Protein AF-A0A1I9GC85-F1 (afdb_monomer)

pLDDT: mean 81.44, std 15.85, range [37.56, 97.0]

InterPro domains:
  IPR000330 SNF2, N-terminal domain [PF00176] (2-99)
  IPR027417 P-loop containing nucleoside triphosphate hydrolase [G3DSA:3.40.50.300] (43-107)
  IPR027417 P-loop containing nucleoside triphosphate hydrolase [SSF52540] (35-101)
  IPR038718 SNF2-like, N-terminal domain superfamily [G3DSA:3.40.50.10810] (11-42)

Organism: Brugia malayi (NCBI:txid6279)

Radius of gyration: 25.44 Å; Cα contacts (8 Å, |Δi|>4): 54; chains: 1; bounding box: 64×33×56 Å

Solvent-accessible surface area (backbone atoms only — not comparable to full-atom values): 7729 Å² total; per-residue (Å²): 130,94,46,70,68,60,47,45,73,71,52,70,59,90,44,70,68,46,52,51,53,51,50,60,74,41,52,90,80,51,93,83,85,55,65,76,82,75,46,79,86,60,78,82,89,80,86,82,90,82,87,78,83,77,51,76,68,29,50,52,53,47,49,36,59,76,69,62,40,56,74,73,68,43,64,83,51,96,69,75,74,69,73,66,73,48,53,70,59,46,51,51,29,27,73,74,37,55,68,67,62,45,76,86,66,74,81,75,82,51,90,70,74,81,77,118

Nearest PDB structures (foldseek):
  9gd3-assembly1_W  TM=7.789E-01  e=2.870E-04  Saccharomyces cerevisiae S288C
  6ryu-assembly1_V  TM=8.240E-01  e=2.434E-03  Homo sapiens

Foldseek 3Di:
DPDPVVCCVQQVDPDPVSVVVVCVVCVVPDDDDDCVRPPVPDDDDDDDDDDDDADPLLVVQLVCLVVVVLVVLCVPPPDDSVVSPPSVVLNVLSVVDNCSSGDPPPPPVDPPVVPD

Sequence (116 aa):
FDSWSEFEAEHHDSDHKTIASLHRKLQPFLLRRVKKDVEKSLPAKVEQILRVDMTAQQKQYYKWILTKNYKELSKGVKGSINGFVNLVMELKKCCNHSSLVRSYDQAEEGADARLQ

Structure (mmCIF, N/CA/C/O backbone):
data_AF-A0A1I9GC85-F1
#
_entry.id   AF-A0A1I9GC85-F1
#
loop_
_atom_site.group_PDB
_atom_site.i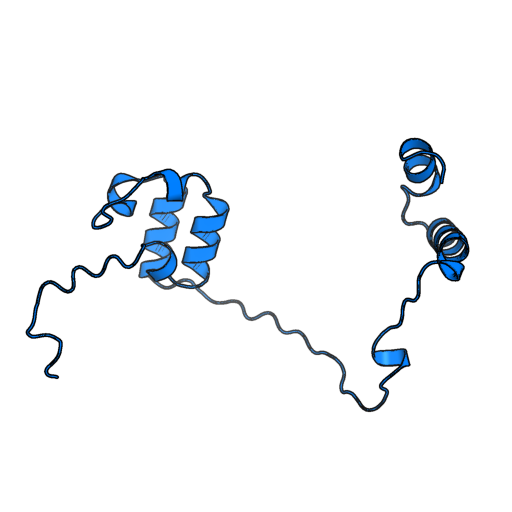d
_atom_site.type_symbol
_atom_site.label_atom_id
_atom_site.label_alt_id
_atom_site.label_comp_id
_atom_site.label_asym_id
_atom_site.label_entity_id
_atom_site.label_seq_id
_atom_site.pdbx_PDB_ins_code
_atom_site.Cartn_x
_atom_site.Cartn_y
_atom_site.Cartn_z
_atom_site.occupancy
_atom_site.B_iso_or_equiv
_atom_site.auth_seq_id
_atom_site.auth_comp_id
_atom_site.auth_asym_id
_atom_site.auth_atom_id
_atom_site.pdbx_PDB_model_num
ATOM 1 N N . PHE A 1 1 ? 27.493 -5.878 -13.989 1.00 83.12 1 PHE A N 1
ATOM 2 C CA . PHE A 1 1 ? 27.546 -4.785 -13.008 1.00 83.12 1 PHE A CA 1
ATOM 3 C C . PHE A 1 1 ? 28.241 -5.369 -11.817 1.00 83.12 1 PHE A C 1
ATOM 5 O O . PHE A 1 1 ? 27.766 -6.387 -11.314 1.00 83.12 1 PHE A O 1
ATOM 12 N N . ASP A 1 2 ? 29.368 -4.785 -11.442 1.00 88.12 2 ASP A N 1
ATOM 13 C CA . ASP A 1 2 ? 30.298 -5.448 -10.533 1.00 88.12 2 ASP A CA 1
ATOM 14 C C . ASP A 1 2 ? 30.076 -4.980 -9.089 1.00 88.12 2 ASP A C 1
ATOM 16 O O . ASP A 1 2 ? 30.442 -5.669 -8.138 1.00 88.12 2 ASP A O 1
ATOM 20 N N . SER A 1 3 ? 29.372 -3.855 -8.904 1.00 94.81 3 SER A N 1
ATOM 21 C CA . SER A 1 3 ? 28.883 -3.400 -7.603 1.00 94.81 3 SER A CA 1
ATOM 22 C C . SER A 1 3 ? 27.582 -2.595 -7.701 1.00 94.81 3 SER A C 1
ATOM 24 O O . SER A 1 3 ? 27.251 -2.032 -8.746 1.00 94.81 3 SER A O 1
ATOM 26 N N . TRP A 1 4 ? 26.852 -2.506 -6.582 1.00 90.62 4 TRP A N 1
ATOM 27 C CA . TRP A 1 4 ? 25.674 -1.635 -6.470 1.00 90.62 4 TRP A CA 1
ATOM 28 C C . TRP A 1 4 ? 26.030 -0.151 -6.640 1.00 90.62 4 TRP A C 1
ATOM 30 O O . TRP A 1 4 ? 25.321 0.566 -7.333 1.00 90.62 4 TRP A O 1
ATOM 40 N N . SER A 1 5 ? 27.149 0.288 -6.057 1.00 92.56 5 SER A N 1
ATOM 41 C CA . SER A 1 5 ? 27.597 1.688 -6.102 1.00 92.56 5 SER A CA 1
ATOM 42 C C . SER A 1 5 ? 27.840 2.177 -7.536 1.00 92.56 5 SER A C 1
ATOM 44 O O . SER A 1 5 ? 27.394 3.254 -7.919 1.00 92.56 5 SER A O 1
ATOM 46 N N . GLU A 1 6 ? 28.495 1.350 -8.357 1.00 90.06 6 GLU A N 1
ATOM 47 C CA . GLU A 1 6 ? 28.721 1.622 -9.782 1.00 90.06 6 GLU A CA 1
ATOM 48 C C . GLU A 1 6 ? 27.398 1.707 -10.555 1.00 90.06 6 GLU A C 1
ATOM 50 O O . GLU A 1 6 ? 27.174 2.649 -11.313 1.00 90.06 6 GLU A O 1
ATOM 55 N N . PHE A 1 7 ? 26.497 0.745 -10.327 1.00 91.12 7 PHE A N 1
ATOM 56 C CA . PHE A 1 7 ? 25.183 0.727 -10.963 1.00 91.12 7 PHE A CA 1
ATOM 57 C C . PHE A 1 7 ? 24.366 1.977 -10.617 1.00 91.12 7 PHE A C 1
ATOM 59 O O . PHE A 1 7 ? 23.776 2.589 -11.503 1.00 91.12 7 PHE A O 1
ATOM 66 N N . GLU A 1 8 ? 24.337 2.363 -9.341 1.00 90.31 8 GLU A N 1
ATOM 67 C CA . GLU A 1 8 ? 23.621 3.547 -8.874 1.00 90.31 8 GLU A CA 1
ATOM 68 C C . GLU A 1 8 ? 24.219 4.821 -9.479 1.00 90.31 8 GLU A C 1
ATOM 70 O O . GLU A 1 8 ? 23.480 5.626 -10.034 1.00 90.31 8 GLU A O 1
ATOM 75 N N . ALA A 1 9 ? 25.545 4.975 -9.498 1.00 88.50 9 ALA A N 1
ATOM 76 C CA . ALA A 1 9 ? 26.187 6.127 -10.129 1.00 88.50 9 ALA A CA 1
ATOM 77 C C . ALA A 1 9 ? 25.850 6.249 -11.630 1.00 88.50 9 ALA A C 1
ATOM 79 O O . ALA A 1 9 ? 25.522 7.341 -12.101 1.00 88.50 9 ALA A O 1
ATOM 80 N N . GLU A 1 10 ? 25.882 5.137 -12.376 1.00 86.38 10 GLU A N 1
ATOM 81 C CA . GLU A 1 10 ? 25.579 5.113 -13.815 1.00 86.38 10 GLU A CA 1
ATOM 82 C C . GLU A 1 10 ? 24.085 5.269 -14.139 1.00 86.38 10 GLU A C 1
ATOM 84 O O . GLU A 1 10 ? 23.749 5.709 -15.241 1.00 86.38 10 GLU A O 1
ATOM 89 N N . HIS A 1 11 ? 23.185 4.874 -13.232 1.00 88.31 11 HIS A N 1
ATOM 90 C CA . HIS A 1 11 ? 21.757 4.705 -13.526 1.00 88.31 11 HIS A CA 1
ATOM 91 C C . HIS A 1 11 ? 20.797 5.384 -12.534 1.00 88.31 11 HIS A C 1
ATOM 93 O O . HIS A 1 11 ? 19.598 5.109 -12.593 1.00 88.31 11 HIS A O 1
ATOM 99 N N . HIS A 1 12 ? 21.274 6.272 -11.650 1.00 85.69 12 HIS A N 1
ATOM 100 C CA . HIS A 1 12 ? 20.397 7.001 -10.719 1.00 85.69 12 HIS A CA 1
ATOM 101 C C . HIS A 1 12 ? 19.380 7.890 -11.444 1.00 85.69 12 HIS A C 1
ATOM 103 O O . HIS A 1 12 ? 18.257 8.063 -10.966 1.00 85.69 12 HIS A O 1
ATOM 109 N N . ASP A 1 13 ? 19.771 8.450 -12.592 1.00 84.19 13 ASP A N 1
ATOM 110 C CA . ASP A 1 13 ? 18.965 9.424 -13.310 1.00 84.19 13 ASP A CA 1
ATOM 111 C C . ASP A 1 13 ? 18.043 8.752 -14.330 1.00 84.19 13 ASP A C 1
ATOM 113 O O . ASP A 1 13 ? 18.437 7.854 -15.082 1.00 84.19 13 ASP A O 1
ATOM 117 N N . SER A 1 14 ? 16.796 9.221 -14.396 1.00 82.88 14 SER A N 1
ATOM 118 C CA . SER A 1 14 ? 15.756 8.656 -15.275 1.00 82.88 14 SER A CA 1
ATOM 119 C C . SER A 1 14 ? 15.834 9.174 -16.716 1.00 82.88 14 SER A C 1
ATOM 121 O O . SER A 1 14 ? 14.842 9.189 -17.450 1.00 82.88 14 SER A O 1
ATOM 123 N N . ASP A 1 15 ? 17.027 9.583 -17.138 1.00 89.88 15 ASP A N 1
ATOM 124 C CA . ASP A 1 15 ? 17.293 10.081 -18.475 1.00 89.88 15 ASP A CA 1
ATOM 125 C C . ASP A 1 15 ? 17.077 8.994 -19.528 1.00 89.88 15 ASP A C 1
ATOM 127 O O . ASP A 1 15 ? 17.557 7.861 -19.428 1.00 89.88 15 ASP A O 1
ATOM 131 N N . HIS A 1 16 ? 16.407 9.365 -20.620 1.00 87.31 16 HIS A N 1
ATOM 132 C CA . HIS A 1 16 ? 16.057 8.433 -21.693 1.00 87.31 16 HIS A CA 1
ATOM 133 C C . HIS A 1 16 ? 17.284 7.703 -22.277 1.00 87.31 16 HIS A C 1
ATOM 135 O O . HIS A 1 16 ? 17.203 6.531 -22.649 1.00 87.31 16 HIS A O 1
ATOM 141 N N . LYS A 1 17 ? 18.442 8.376 -22.352 1.00 87.44 17 LYS A N 1
ATOM 142 C CA . LYS A 1 17 ? 19.699 7.782 -22.845 1.00 87.44 17 LYS A CA 1
ATOM 143 C C . LYS A 1 17 ? 20.240 6.719 -21.887 1.00 87.44 17 LYS A C 1
ATOM 145 O O . LYS A 1 17 ? 20.622 5.635 -22.331 1.00 87.44 17 LYS A O 1
ATOM 150 N N . THR A 1 18 ? 20.229 7.015 -20.592 1.00 88.44 18 THR A N 1
ATOM 151 C CA . THR A 1 18 ? 20.681 6.119 -19.523 1.00 88.44 18 THR A CA 1
ATOM 152 C C . THR A 1 18 ? 19.807 4.870 -19.459 1.00 88.44 18 THR A C 1
ATOM 154 O O . THR A 1 18 ? 20.318 3.749 -19.490 1.00 88.44 18 THR A O 1
ATOM 157 N N . ILE A 1 19 ? 18.484 5.055 -19.514 1.00 90.50 19 ILE A N 1
ATOM 158 C CA . ILE A 1 19 ? 17.499 3.969 -19.561 1.00 90.50 19 ILE A CA 1
ATOM 159 C C . ILE A 1 19 ? 17.705 3.084 -20.800 1.00 90.50 19 ILE A C 1
ATOM 161 O O . ILE A 1 19 ? 17.704 1.858 -20.686 1.00 90.50 19 ILE A O 1
ATOM 165 N N . ALA A 1 20 ? 17.918 3.668 -21.984 1.00 90.31 20 ALA A N 1
ATOM 166 C CA . ALA A 1 20 ? 18.131 2.904 -23.216 1.00 90.31 20 ALA A CA 1
ATOM 167 C C . ALA A 1 20 ? 19.429 2.073 -23.184 1.00 90.31 20 ALA A C 1
ATOM 169 O O . ALA A 1 20 ? 19.435 0.916 -23.613 1.00 90.31 20 ALA A O 1
ATOM 170 N N . SER A 1 21 ? 20.515 2.641 -22.646 1.00 90.00 21 SER A N 1
ATOM 171 C CA . SER A 1 21 ? 21.789 1.935 -22.452 1.00 90.00 21 SER A CA 1
ATOM 172 C C . SER A 1 21 ? 21.630 0.743 -21.503 1.00 90.00 21 SER A C 1
ATOM 174 O O . SER A 1 21 ? 22.029 -0.378 -21.831 1.00 90.00 21 SER A O 1
ATOM 176 N N . LEU A 1 22 ? 20.950 0.954 -20.371 1.00 91.62 22 LEU A N 1
ATOM 177 C CA . LEU A 1 22 ? 20.640 -0.100 -19.408 1.00 91.62 22 LEU A CA 1
ATOM 178 C C . LEU A 1 22 ? 19.783 -1.209 -20.034 1.00 91.62 22 LEU A C 1
ATOM 180 O O . LEU A 1 22 ? 20.109 -2.392 -19.920 1.00 91.62 22 LEU A O 1
ATOM 184 N N . HIS A 1 23 ? 18.727 -0.840 -20.762 1.00 90.31 23 HIS A N 1
ATOM 185 C CA . HIS A 1 23 ? 17.887 -1.796 -21.481 1.00 90.31 23 HIS A CA 1
ATOM 186 C C . HIS A 1 23 ? 18.696 -2.672 -22.445 1.00 90.31 23 HIS A C 1
ATOM 188 O O . HIS A 1 23 ? 18.442 -3.872 -22.520 1.00 90.31 23 HIS A O 1
ATOM 194 N N . ARG A 1 24 ? 19.692 -2.108 -23.143 1.00 91.25 24 ARG A N 1
ATOM 195 C CA . ARG A 1 24 ? 20.569 -2.856 -24.057 1.00 91.25 24 ARG A CA 1
ATOM 196 C C . ARG A 1 24 ? 21.469 -3.848 -23.324 1.00 91.25 24 ARG A C 1
ATOM 198 O O . ARG A 1 24 ? 21.584 -4.984 -23.775 1.00 91.25 24 ARG A O 1
ATOM 205 N N . LYS A 1 25 ? 22.065 -3.441 -22.194 1.00 92.06 25 LYS A N 1
ATOM 206 C CA . LYS A 1 25 ? 22.881 -4.327 -21.340 1.00 92.06 25 LYS A CA 1
ATOM 207 C C . LYS A 1 25 ? 22.049 -5.514 -20.813 1.00 92.06 25 LYS A C 1
ATOM 209 O O . LYS A 1 25 ? 22.565 -6.621 -20.714 1.00 92.06 25 LYS A O 1
ATOM 214 N N . LEU A 1 26 ? 20.763 -5.297 -20.511 1.00 92.62 26 LEU A N 1
ATOM 215 C CA . LEU A 1 26 ? 19.859 -6.308 -19.938 1.00 92.62 26 LEU A CA 1
ATOM 216 C C . LEU A 1 26 ? 19.142 -7.203 -20.967 1.00 92.62 26 LEU A C 1
ATOM 218 O O . LEU A 1 26 ? 18.717 -8.306 -20.621 1.00 92.62 26 LEU A O 1
ATOM 222 N N . GLN A 1 27 ? 19.002 -6.755 -22.218 1.00 91.38 27 GLN A N 1
ATOM 223 C CA . GLN A 1 27 ? 18.256 -7.441 -23.283 1.00 91.38 27 GLN A CA 1
ATOM 224 C C . GLN A 1 27 ? 18.606 -8.928 -23.508 1.00 91.38 27 GLN A C 1
ATOM 226 O O . GLN A 1 27 ? 17.676 -9.690 -23.783 1.00 91.38 27 GLN A O 1
ATOM 231 N N . PRO A 1 28 ? 19.871 -9.390 -23.408 1.00 95.12 28 PRO A N 1
ATOM 232 C CA . PRO A 1 28 ? 20.179 -10.814 -23.581 1.00 95.12 28 PRO A CA 1
ATOM 233 C C . PRO A 1 28 ? 19.791 -11.686 -22.374 1.00 95.12 28 PRO A C 1
ATOM 235 O O . PRO A 1 28 ? 19.726 -12.903 -22.511 1.00 95.12 28 PRO A O 1
ATOM 238 N N . PHE A 1 29 ? 19.516 -11.091 -21.209 1.00 95.38 29 PHE A N 1
ATOM 239 C CA . PHE A 1 29 ? 19.239 -11.821 -19.965 1.00 95.38 29 PHE A CA 1
ATOM 240 C C . PHE A 1 29 ? 17.767 -11.772 -19.542 1.00 95.38 29 PHE A C 1
ATOM 242 O O . PHE A 1 29 ? 17.319 -12.618 -18.771 1.00 95.38 29 PHE A O 1
ATOM 249 N N . LEU A 1 30 ? 17.006 -10.782 -20.021 1.00 91.62 30 LEU A N 1
ATOM 250 C CA . LEU A 1 30 ? 15.619 -10.552 -19.621 1.00 91.62 30 LEU A CA 1
ATOM 251 C C . LEU A 1 30 ? 14.674 -10.576 -20.823 1.00 91.62 30 LEU A C 1
ATOM 253 O O . LEU A 1 30 ? 14.791 -9.770 -21.744 1.00 91.62 30 LEU A O 1
ATOM 257 N N . LEU A 1 31 ? 13.651 -11.430 -20.754 1.00 91.00 31 LEU A N 1
ATOM 258 C CA . LEU A 1 31 ? 12.513 -11.378 -21.665 1.00 91.00 31 LEU A CA 1
ATOM 259 C C . LEU A 1 31 ? 11.389 -10.541 -21.043 1.00 91.00 31 LEU A C 1
ATOM 261 O O . LEU A 1 31 ? 10.756 -10.950 -20.071 1.00 91.00 31 LEU A O 1
ATOM 265 N N . ARG A 1 32 ? 11.095 -9.383 -21.638 1.00 91.19 32 ARG A N 1
ATOM 266 C CA . ARG A 1 32 ? 9.970 -8.520 -21.250 1.00 91.19 32 ARG A CA 1
ATOM 267 C C . ARG A 1 32 ? 9.021 -8.355 -22.435 1.00 91.19 32 ARG A C 1
ATOM 269 O O . ARG A 1 32 ? 9.431 -7.868 -23.480 1.00 91.19 32 ARG A O 1
ATOM 276 N N . ARG A 1 33 ? 7.748 -8.730 -22.269 1.00 89.88 33 ARG A N 1
ATOM 277 C CA . ARG A 1 33 ? 6.677 -8.525 -23.265 1.00 89.88 33 ARG A CA 1
ATOM 278 C C . ARG A 1 33 ? 5.501 -7.792 -22.632 1.00 89.88 33 ARG A C 1
ATOM 280 O O . ARG A 1 33 ? 5.168 -8.063 -21.479 1.00 89.88 33 ARG A O 1
ATOM 287 N N . VAL A 1 34 ? 4.856 -6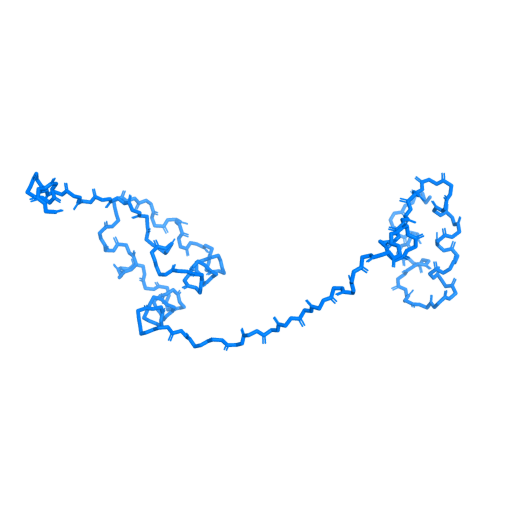.894 -23.374 1.00 87.38 34 VAL A N 1
ATOM 288 C CA . VAL A 1 34 ? 3.623 -6.229 -22.929 1.00 87.38 34 VAL A CA 1
ATOM 289 C C . VAL A 1 34 ? 2.423 -6.935 -23.560 1.00 87.38 34 VAL A C 1
ATOM 291 O O . VAL A 1 34 ? 2.493 -7.362 -24.707 1.00 87.38 34 VAL A O 1
ATOM 294 N N . LYS A 1 35 ? 1.297 -7.049 -22.836 1.00 86.62 35 LYS A N 1
ATOM 295 C CA . LYS A 1 35 ? 0.075 -7.705 -23.350 1.00 86.62 35 LYS A CA 1
ATOM 296 C C . LYS A 1 35 ? -0.365 -7.154 -24.714 1.00 86.62 35 LYS A C 1
ATOM 298 O O . LYS A 1 35 ? -0.720 -7.940 -25.579 1.00 86.62 35 LYS A O 1
ATOM 303 N N . LYS A 1 36 ? -0.243 -5.836 -24.925 1.00 84.56 36 LYS A N 1
ATOM 304 C CA . LYS A 1 36 ? -0.546 -5.164 -26.203 1.00 84.56 36 LYS A CA 1
ATOM 305 C C . LYS A 1 36 ? 0.283 -5.678 -27.393 1.00 84.56 36 LYS A C 1
ATOM 307 O O . LYS A 1 36 ? -0.180 -5.605 -28.524 1.00 84.56 36 LYS A O 1
ATOM 312 N N . ASP A 1 37 ? 1.498 -6.174 -27.142 1.00 85.19 37 ASP A N 1
ATOM 313 C CA . ASP A 1 37 ? 2.415 -6.645 -28.187 1.00 85.19 37 ASP A CA 1
ATOM 314 C C . ASP A 1 37 ? 2.124 -8.104 -28.580 1.00 85.19 37 ASP A C 1
ATOM 316 O O . ASP A 1 37 ? 2.584 -8.567 -29.620 1.00 85.19 37 ASP A O 1
ATOM 320 N N . VAL A 1 38 ? 1.372 -8.834 -27.744 1.00 87.00 38 VAL A N 1
ATOM 321 C CA . VAL A 1 38 ? 1.145 -10.283 -27.874 1.00 87.00 38 VAL A CA 1
ATOM 322 C C . VAL A 1 38 ? -0.315 -10.610 -28.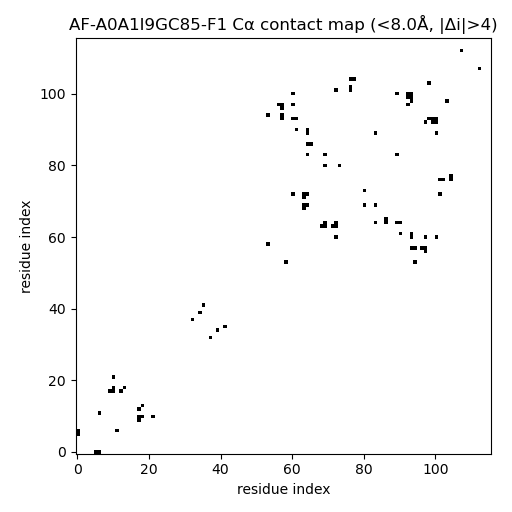187 1.00 87.00 38 VAL A C 1
ATOM 324 O O . VAL A 1 38 ? -0.566 -11.445 -29.046 1.00 87.00 38 VAL A O 1
ATOM 327 N N . GLU A 1 39 ? -1.271 -9.953 -27.530 1.00 83.69 39 GLU A N 1
ATOM 328 C CA . GLU A 1 39 ? -2.700 -10.248 -27.652 1.00 83.69 39 GLU A CA 1
ATOM 329 C C . GLU A 1 39 ? -3.464 -9.001 -28.112 1.00 83.69 39 GLU A C 1
ATOM 331 O O . GLU A 1 39 ? -3.877 -8.166 -27.305 1.00 83.69 39 GLU A O 1
ATOM 336 N N . LYS A 1 40 ? -3.617 -8.858 -29.435 1.00 83.06 40 LYS A N 1
ATOM 337 C CA . LYS A 1 40 ? -4.228 -7.674 -30.066 1.00 83.06 40 LYS A CA 1
ATOM 338 C C . LYS A 1 40 ? -5.755 -7.657 -29.983 1.00 83.06 40 LYS A C 1
ATOM 340 O O . LYS A 1 40 ? -6.348 -6.609 -30.220 1.00 83.06 40 LYS A O 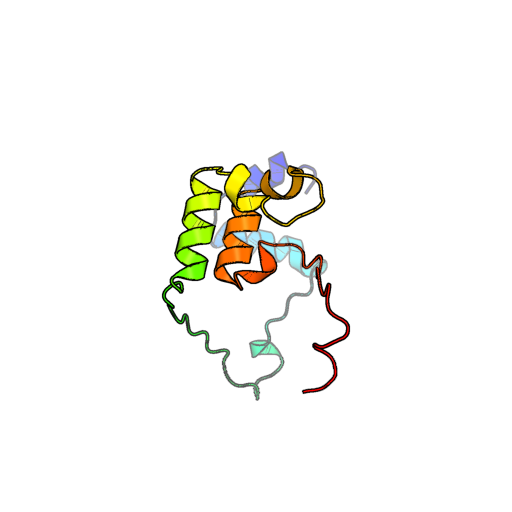1
ATOM 345 N N . SER A 1 41 ? -6.385 -8.795 -29.681 1.00 86.50 41 SER A N 1
ATOM 346 C CA . SER A 1 41 ? -7.845 -8.895 -29.562 1.00 86.50 41 SER A CA 1
ATOM 347 C C . SER A 1 41 ? -8.363 -8.479 -28.180 1.00 86.50 41 SER A C 1
ATOM 349 O O . SER A 1 41 ? -9.556 -8.220 -28.021 1.00 86.50 41 SER A O 1
ATOM 351 N N . LEU A 1 42 ? -7.479 -8.386 -27.177 1.00 86.25 42 LEU A N 1
ATOM 352 C CA . LEU A 1 42 ? -7.870 -8.058 -25.812 1.00 86.25 42 LEU A CA 1
ATOM 353 C C . LEU A 1 42 ? -8.226 -6.565 -25.687 1.00 86.25 42 LEU A C 1
ATOM 355 O O . LEU A 1 42 ? -7.408 -5.711 -26.041 1.00 86.25 42 LEU A O 1
ATOM 359 N N . PRO A 1 43 ? -9.398 -6.226 -25.122 1.00 86.31 43 PRO A N 1
ATOM 360 C CA . PRO A 1 43 ? -9.757 -4.844 -24.838 1.00 86.31 43 PRO A CA 1
ATOM 361 C C . PRO A 1 43 ? -8.742 -4.155 -23.917 1.00 86.31 43 PRO A C 1
ATOM 363 O O . PRO A 1 43 ? -8.092 -4.786 -23.077 1.00 86.31 43 PRO A O 1
ATOM 366 N N . ALA A 1 44 ? -8.632 -2.832 -24.042 1.00 86.81 44 ALA A N 1
ATOM 367 C CA . ALA A 1 44 ? -7.767 -2.041 -23.177 1.00 86.81 44 ALA A CA 1
ATOM 368 C C . ALA A 1 44 ? -8.197 -2.161 -21.703 1.00 86.81 44 ALA A C 1
ATOM 370 O O . ALA A 1 44 ? -9.384 -2.109 -21.379 1.00 86.81 44 ALA A O 1
ATOM 371 N N . LYS A 1 45 ? -7.220 -2.279 -20.793 1.00 89.12 45 LYS A N 1
ATOM 372 C CA . LYS A 1 45 ? -7.480 -2.205 -19.350 1.00 89.12 45 LYS A CA 1
ATOM 373 C C . LYS A 1 45 ? -7.994 -0.801 -19.022 1.00 89.12 45 LYS A C 1
ATOM 375 O O . LYS A 1 45 ? -7.271 0.171 -19.222 1.00 89.12 45 LYS A O 1
ATOM 380 N N . VAL A 1 46 ? -9.195 -0.718 -18.462 1.00 92.12 46 VAL A N 1
ATOM 381 C CA . VAL A 1 46 ? -9.742 0.514 -17.883 1.00 92.12 46 VAL A CA 1
ATOM 382 C C . VAL A 1 46 ? -9.642 0.413 -16.365 1.00 92.12 46 VAL A C 1
ATOM 384 O O . VAL A 1 46 ? -9.996 -0.609 -15.781 1.00 92.12 46 VAL A O 1
ATOM 387 N N . GLU A 1 47 ? -9.125 1.457 -15.726 1.00 94.94 47 GLU A N 1
ATOM 388 C CA . GLU A 1 47 ? -9.015 1.556 -14.273 1.00 94.94 47 GLU A CA 1
ATOM 389 C C . GLU A 1 47 ? -9.869 2.725 -13.789 1.00 94.94 47 GLU A C 1
ATOM 391 O O . GLU A 1 47 ? -9.783 3.828 -14.327 1.00 94.94 47 GLU A O 1
ATOM 396 N N . GLN A 1 48 ? -10.722 2.473 -12.798 1.00 95.56 48 GLN A N 1
ATOM 397 C CA . GLN A 1 48 ? -11.621 3.472 -12.230 1.00 95.56 48 GLN A CA 1
ATOM 398 C C . GLN A 1 48 ? -11.442 3.505 -10.716 1.00 95.56 48 GLN A C 1
ATOM 400 O O . GLN A 1 48 ? -11.519 2.475 -10.049 1.00 95.56 48 GLN A O 1
ATOM 405 N N . ILE A 1 49 ? -11.205 4.700 -10.174 1.00 96.19 49 ILE A N 1
ATOM 406 C CA . ILE A 1 49 ? -11.046 4.915 -8.735 1.00 96.19 49 ILE A CA 1
ATOM 407 C C . ILE A 1 49 ? -12.379 5.403 -8.176 1.00 96.19 49 ILE A C 1
ATOM 409 O O . ILE A 1 49 ? -12.747 6.566 -8.358 1.00 96.19 49 ILE A O 1
ATOM 413 N N . LEU A 1 50 ? -13.084 4.521 -7.469 1.00 96.81 50 LEU A N 1
ATOM 414 C CA . LEU A 1 50 ? -14.287 4.876 -6.726 1.00 96.81 50 LEU A CA 1
ATOM 415 C C . LEU A 1 50 ? -13.904 5.323 -5.313 1.00 96.81 50 LEU A C 1
ATOM 417 O O . LEU A 1 50 ? -13.349 4.552 -4.532 1.00 96.81 50 LEU A O 1
ATOM 421 N N . ARG A 1 51 ? -14.202 6.579 -4.983 1.00 97.00 51 ARG A N 1
ATOM 422 C CA . ARG A 1 51 ? -14.052 7.099 -3.620 1.00 97.00 51 ARG A CA 1
ATOM 423 C C . ARG A 1 51 ? -15.318 6.769 -2.840 1.00 97.00 51 ARG A C 1
ATOM 425 O O . ARG A 1 51 ? -16.411 7.052 -3.319 1.00 97.00 51 ARG A O 1
ATOM 432 N N . VAL A 1 52 ? -15.159 6.175 -1.663 1.00 95.56 52 VAL A N 1
ATOM 433 C CA . VAL A 1 52 ? -16.266 5.785 -0.784 1.00 95.56 52 VAL A CA 1
ATOM 434 C C . VAL A 1 52 ? -16.047 6.344 0.612 1.00 95.56 52 VAL A C 1
ATOM 436 O O . VAL A 1 52 ? -14.914 6.415 1.092 1.00 95.56 52 VAL A O 1
ATOM 439 N N . ASP A 1 53 ? -17.139 6.732 1.260 1.00 96.25 53 ASP A N 1
ATOM 440 C CA . ASP A 1 53 ? -17.110 7.177 2.645 1.00 96.25 53 ASP A CA 1
ATOM 441 C C . ASP A 1 53 ? -17.081 5.992 3.611 1.00 96.25 53 ASP A C 1
ATOM 443 O O . ASP A 1 53 ? -17.673 4.940 3.373 1.00 96.25 53 ASP A O 1
ATOM 447 N N . MET A 1 54 ? -16.429 6.187 4.758 1.00 96.19 54 MET A N 1
ATOM 448 C CA . MET A 1 54 ? -16.479 5.216 5.848 1.00 96.19 54 MET A CA 1
ATOM 449 C C . MET A 1 54 ? -17.854 5.210 6.521 1.00 96.19 54 MET A C 1
ATOM 451 O O . MET A 1 54 ? -18.427 6.264 6.828 1.00 96.19 54 MET A O 1
ATOM 455 N N . THR A 1 55 ? -18.327 4.015 6.864 1.00 95.44 55 THR A N 1
ATOM 456 C CA . THR A 1 55 ? -19.505 3.835 7.722 1.00 95.44 55 THR A CA 1
ATOM 457 C C . THR A 1 55 ? -19.260 4.391 9.131 1.00 95.44 55 THR A C 1
ATOM 459 O O . THR A 1 55 ? -18.116 4.567 9.563 1.00 95.44 55 THR A O 1
ATOM 462 N N . ALA A 1 56 ? -20.329 4.645 9.892 1.00 94.56 56 ALA A N 1
ATOM 463 C CA . ALA A 1 56 ? -20.219 5.125 11.275 1.00 94.56 56 ALA A CA 1
ATOM 464 C C . ALA A 1 56 ? -19.375 4.184 12.156 1.00 94.56 56 ALA A C 1
ATOM 466 O O . ALA A 1 56 ? -18.528 4.637 12.926 1.00 94.56 56 ALA A O 1
ATOM 467 N N . GLN A 1 57 ? -19.552 2.871 11.985 1.00 90.81 57 GLN A N 1
ATOM 468 C CA . GLN A 1 57 ? -18.795 1.863 12.720 1.00 90.81 57 GLN A CA 1
ATOM 469 C C . GLN A 1 57 ? -17.302 1.895 12.357 1.00 90.81 57 GLN A C 1
ATOM 471 O O . GLN A 1 57 ? -16.454 1.891 13.249 1.00 90.81 57 GLN A O 1
ATOM 476 N N . GLN A 1 58 ? -16.966 1.979 11.066 1.00 93.12 58 GLN A N 1
ATOM 477 C CA . GLN A 1 58 ? -15.575 2.110 10.623 1.00 93.12 58 GLN A CA 1
ATOM 478 C C . GLN A 1 58 ? -14.937 3.393 11.157 1.00 93.12 58 GLN A C 1
ATOM 480 O O . GLN A 1 58 ? -13.849 3.328 11.713 1.00 93.12 58 GLN A O 1
ATOM 485 N N . LYS A 1 59 ? -15.623 4.543 11.093 1.00 95.06 59 LYS A N 1
ATOM 486 C CA . LYS A 1 59 ? -15.125 5.813 11.658 1.00 95.06 59 LYS A CA 1
ATOM 487 C C . LYS A 1 59 ? -14.789 5.689 13.146 1.00 95.06 59 LYS A C 1
ATOM 489 O O . LYS A 1 59 ? -13.770 6.217 13.591 1.00 95.06 59 LYS A O 1
ATOM 494 N N . GLN A 1 60 ? -15.616 4.971 13.904 1.00 91.69 60 GLN A N 1
ATOM 495 C CA . GLN A 1 60 ? -15.383 4.744 15.326 1.00 91.69 60 GLN A CA 1
ATOM 496 C C . GLN A 1 60 ? -14.125 3.899 15.579 1.00 91.69 60 GLN A C 1
ATOM 498 O O . GLN A 1 60 ? -13.267 4.308 16.363 1.00 91.69 60 GLN A O 1
ATOM 503 N N . TYR A 1 61 ? -13.975 2.765 14.887 1.00 89.56 61 TYR A N 1
ATOM 504 C CA . TYR A 1 61 ? -12.761 1.945 14.987 1.00 89.56 61 TYR A CA 1
ATOM 505 C C . TYR A 1 61 ? -11.523 2.702 14.523 1.00 89.56 61 TYR A C 1
ATOM 5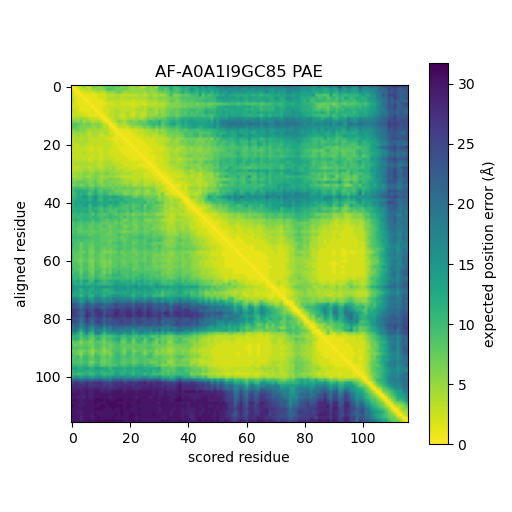07 O O . TYR A 1 61 ? -10.501 2.681 15.202 1.00 89.56 61 TYR A O 1
ATOM 515 N N . TYR A 1 62 ? -11.630 3.439 13.422 1.00 93.12 62 TYR A N 1
ATOM 516 C CA . TYR A 1 62 ? -10.557 4.266 12.886 1.00 93.12 62 TYR A CA 1
ATOM 517 C C . TYR A 1 62 ? -10.073 5.289 13.924 1.00 93.12 62 TYR A C 1
ATOM 519 O O . TYR A 1 62 ? -8.872 5.419 14.166 1.00 93.12 62 TYR A O 1
ATOM 527 N N . LYS A 1 63 ? -11.004 5.955 14.625 1.00 93.38 63 LYS A N 1
ATOM 528 C CA . LYS A 1 63 ? -10.693 6.857 15.743 1.00 93.38 63 LYS A CA 1
ATOM 529 C C . LYS A 1 63 ? -9.992 6.127 16.890 1.00 93.38 63 LYS A C 1
ATOM 531 O O . LYS A 1 63 ? -8.999 6.634 17.412 1.00 93.38 63 LYS A O 1
ATOM 536 N N . TRP A 1 64 ? -10.476 4.955 17.298 1.00 90.25 64 TRP A N 1
ATOM 537 C CA . TRP A 1 64 ? -9.842 4.169 18.363 1.00 90.25 64 TRP A CA 1
ATOM 538 C C . TRP A 1 64 ? -8.428 3.706 18.004 1.00 90.25 64 TRP A C 1
ATOM 540 O O . TRP A 1 64 ? -7.538 3.801 18.847 1.00 90.25 64 TRP A O 1
ATOM 550 N N . ILE A 1 65 ? -8.197 3.282 16.760 1.00 89.31 65 ILE A N 1
ATOM 551 C CA . ILE A 1 65 ? -6.874 2.877 16.267 1.00 89.31 65 ILE A CA 1
ATOM 552 C C . ILE A 1 65 ? -5.915 4.074 16.263 1.00 89.31 65 ILE A C 1
ATOM 554 O O . ILE A 1 65 ? -4.818 3.978 16.811 1.00 89.31 65 ILE A O 1
ATOM 558 N N . LEU A 1 66 ? -6.331 5.225 15.718 1.00 91.25 66 LEU A N 1
ATOM 559 C CA . LEU A 1 66 ? -5.498 6.436 15.679 1.00 91.25 66 LEU A CA 1
ATOM 560 C C . LEU A 1 66 ? -5.116 6.938 17.073 1.00 91.25 66 LEU A C 1
ATOM 562 O O . LEU A 1 66 ? -3.976 7.327 17.311 1.00 91.25 66 LEU A O 1
ATOM 566 N N . THR A 1 67 ? -6.074 6.914 17.999 1.00 91.25 67 THR A N 1
ATOM 567 C CA . THR A 1 67 ? -5.864 7.331 19.394 1.00 91.25 67 THR A CA 1
ATOM 568 C C . THR A 1 67 ? -5.156 6.275 20.241 1.00 91.25 67 THR A C 1
ATOM 570 O O . THR A 1 67 ? -4.907 6.522 21.419 1.00 91.25 67 THR A O 1
ATOM 573 N N . LYS A 1 68 ? -4.824 5.106 19.670 1.00 86.69 68 LYS A N 1
ATOM 574 C CA . LYS A 1 68 ? -4.238 3.960 20.384 1.00 86.69 68 LYS A CA 1
ATOM 575 C C . LYS A 1 68 ? -5.062 3.556 21.612 1.00 86.69 68 LYS A C 1
ATOM 577 O O . LYS A 1 68 ? -4.519 3.184 22.653 1.00 86.69 68 LYS A O 1
ATOM 582 N N . ASN A 1 69 ? -6.388 3.637 21.511 1.00 83.94 69 ASN A N 1
ATOM 583 C CA . ASN A 1 69 ? -7.288 3.272 22.598 1.00 83.94 69 ASN A CA 1
ATOM 584 C C . ASN A 1 69 ? -7.438 1.745 22.692 1.00 83.94 69 ASN A C 1
ATOM 586 O O . ASN A 1 69 ? -8.466 1.173 22.328 1.00 83.94 69 ASN A O 1
ATOM 590 N N . TYR A 1 70 ? -6.400 1.079 23.202 1.00 80.25 70 TYR A N 1
ATOM 591 C CA . TYR A 1 70 ? -6.361 -0.380 23.305 1.00 80.25 70 TYR A CA 1
ATOM 592 C C . TYR A 1 70 ? -7.442 -0.950 24.219 1.00 80.25 70 TYR A C 1
ATOM 594 O O . TYR A 1 70 ? -7.833 -2.092 24.024 1.00 80.25 70 TYR A O 1
ATOM 602 N N . LYS A 1 71 ? -7.957 -0.165 25.175 1.00 81.38 71 LYS A N 1
ATOM 603 C CA . LYS A 1 71 ? -9.037 -0.601 26.070 1.00 81.38 71 LYS A CA 1
ATOM 604 C C . LYS A 1 71 ? -10.321 -0.884 25.300 1.00 81.38 71 LYS A C 1
ATOM 606 O O . LYS A 1 71 ? -10.944 -1.907 25.528 1.00 81.38 71 LYS A O 1
ATOM 611 N N . GLU A 1 72 ? -10.718 0.009 24.396 1.00 82.75 72 GLU A N 1
ATOM 612 C CA . GLU A 1 72 ? -11.916 -0.198 23.571 1.00 82.75 72 GLU A CA 1
ATOM 613 C C . GLU A 1 72 ? -11.680 -1.232 22.465 1.00 82.75 72 GLU A C 1
ATOM 615 O O . GLU A 1 72 ? -12.591 -1.982 22.117 1.00 82.75 72 GLU A O 1
ATOM 620 N N . LEU A 1 73 ? -10.453 -1.304 21.942 1.00 77.56 73 LEU A N 1
ATOM 621 C CA . LEU A 1 73 ? -10.077 -2.249 20.889 1.00 77.56 73 LEU A CA 1
ATOM 622 C C . LEU A 1 73 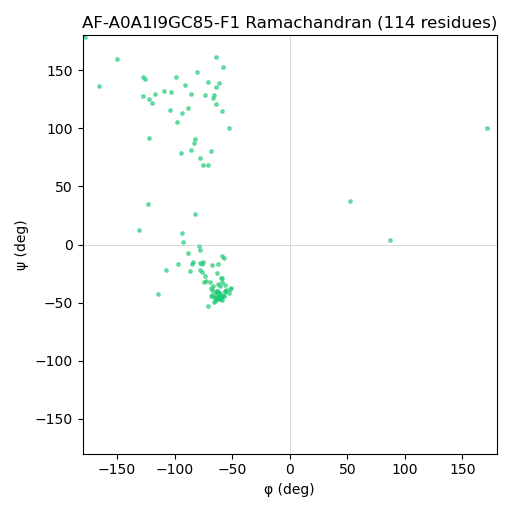? -9.972 -3.698 21.388 1.00 77.56 73 LEU A C 1
ATOM 624 O O . LEU A 1 73 ? -10.267 -4.616 20.629 1.00 77.56 73 LEU A O 1
ATOM 628 N N . SER A 1 74 ? -9.593 -3.916 22.651 1.00 76.50 74 SER A N 1
ATOM 629 C CA . SER A 1 74 ? -9.484 -5.253 23.249 1.00 76.50 74 SER A CA 1
ATOM 630 C C . SER A 1 74 ? -10.780 -5.758 23.891 1.00 76.50 74 SER A C 1
ATOM 632 O O . SER A 1 74 ? -10.851 -6.923 24.284 1.00 76.50 74 SER A O 1
ATOM 634 N N . LYS A 1 75 ? -11.831 -4.927 23.993 1.00 74.31 75 LYS A N 1
ATOM 635 C CA . LYS A 1 75 ? -13.128 -5.345 24.553 1.00 74.31 75 LYS A CA 1
ATOM 636 C C . LYS A 1 75 ? -13.720 -6.511 23.759 1.00 74.31 75 LYS A C 1
ATOM 638 O O . LYS A 1 75 ? -14.135 -6.340 22.612 1.00 74.31 75 LYS A O 1
ATOM 643 N N . GLY A 1 76 ? -13.829 -7.666 24.415 1.00 63.44 76 GLY A N 1
ATOM 644 C CA . GLY A 1 76 ? -14.395 -8.890 23.845 1.00 63.44 76 GLY A CA 1
ATOM 645 C C . GLY A 1 76 ? -13.396 -9.764 23.079 1.00 63.44 76 GLY A C 1
ATOM 646 O O . GLY A 1 76 ? -13.809 -10.778 22.538 1.00 63.44 76 GLY A O 1
ATOM 647 N N . VAL A 1 77 ? -12.105 -9.409 23.047 1.00 63.72 77 VAL A N 1
ATOM 648 C CA . VAL A 1 77 ? -11.047 -10.236 22.446 1.00 63.72 77 VAL A CA 1
ATOM 649 C C . VAL A 1 77 ? -10.247 -10.901 23.568 1.00 63.72 77 VAL A C 1
ATOM 651 O O . VAL A 1 77 ? -9.586 -10.217 24.351 1.00 63.72 77 VAL A O 1
ATOM 654 N N . LYS A 1 78 ? -10.291 -12.236 23.661 1.00 57.88 78 LYS A N 1
ATOM 655 C CA . LYS A 1 78 ? -9.441 -13.005 24.583 1.00 57.88 78 LYS A CA 1
ATOM 656 C C . LYS A 1 78 ? -8.103 -13.280 23.892 1.00 57.88 78 LYS A C 1
ATOM 658 O O . LYS A 1 78 ? -7.891 -14.340 23.324 1.00 57.88 78 LYS A O 1
ATOM 663 N N . GLY A 1 79 ? -7.186 -12.314 23.906 1.00 58.59 79 GLY A N 1
ATOM 664 C CA . GLY A 1 79 ? -5.912 -12.489 23.208 1.00 58.59 79 GLY A CA 1
ATOM 665 C C . GLY A 1 79 ? -4.935 -11.332 23.354 1.00 58.59 79 GLY A C 1
ATOM 666 O O . GLY A 1 79 ? -5.206 -10.324 24.004 1.00 58.59 79 GLY A O 1
ATOM 667 N N . SER A 1 80 ? -3.759 -11.503 22.751 1.00 58.22 80 SER A N 1
ATOM 668 C CA . SER A 1 80 ? -2.666 -10.542 22.859 1.00 58.22 80 SER A CA 1
ATOM 669 C C . SER A 1 80 ? -2.998 -9.207 22.183 1.00 58.22 80 SER A C 1
ATOM 671 O O . SER A 1 80 ? -3.270 -9.142 20.984 1.00 58.22 80 SER A O 1
ATOM 673 N N . ILE A 1 81 ? -2.861 -8.119 22.947 1.00 61.41 81 ILE A N 1
ATOM 674 C CA . ILE A 1 81 ? -2.920 -6.721 22.483 1.00 61.41 81 ILE A CA 1
ATOM 675 C C . ILE A 1 81 ? -1.865 -6.382 21.414 1.00 61.41 81 ILE A C 1
ATOM 677 O O . ILE A 1 81 ? -1.941 -5.327 20.784 1.00 61.41 81 ILE A O 1
ATOM 681 N N . ASN A 1 82 ? -0.902 -7.282 21.179 1.00 60.09 82 ASN A N 1
ATOM 682 C CA . ASN A 1 82 ? 0.175 -7.105 20.208 1.00 60.09 82 ASN A CA 1
ATOM 683 C C . ASN A 1 82 ? -0.331 -6.975 18.758 1.00 60.09 82 ASN A C 1
ATOM 685 O O . ASN A 1 82 ? 0.404 -6.475 17.909 1.00 60.09 82 ASN A O 1
ATOM 689 N N . GLY A 1 83 ? -1.584 -7.357 18.468 1.00 62.31 83 GLY A N 1
ATOM 690 C CA . GLY A 1 83 ? -2.207 -7.152 17.154 1.00 62.31 83 GLY A CA 1
ATOM 691 C C . GLY A 1 83 ? -2.289 -5.679 16.727 1.00 62.31 83 GLY A C 1
ATOM 692 O O . GLY A 1 83 ? -2.173 -5.379 15.543 1.00 62.31 83 GLY A O 1
ATOM 693 N N . PHE A 1 84 ? -2.380 -4.744 17.679 1.00 66.25 84 PHE A N 1
ATOM 694 C CA . PHE A 1 84 ? -2.523 -3.310 17.392 1.00 66.25 84 PHE A CA 1
ATOM 695 C C . PHE A 1 84 ? -1.193 -2.537 17.342 1.00 66.25 84 PHE A C 1
ATOM 697 O O . PHE A 1 84 ? -1.200 -1.310 17.265 1.00 66.25 84 PHE A O 1
ATOM 704 N N . VAL A 1 85 ? -0.043 -3.225 17.356 1.00 69.50 85 VAL A N 1
ATOM 705 C CA . VAL A 1 85 ? 1.284 -2.587 17.222 1.00 69.50 85 VAL A CA 1
ATOM 706 C C . VAL A 1 85 ? 1.487 -2.035 15.805 1.00 69.50 85 VAL A C 1
ATOM 708 O O . VAL A 1 85 ? 2.102 -0.984 15.624 1.00 69.50 85 VAL A O 1
ATOM 711 N N . ASN A 1 86 ? 0.912 -2.694 14.794 1.00 83.75 86 ASN A N 1
ATOM 712 C CA . ASN A 1 86 ? 0.973 -2.244 13.406 1.00 83.75 86 ASN A CA 1
ATOM 713 C C . ASN A 1 86 ? -0.258 -1.405 13.033 1.00 83.75 86 ASN A C 1
ATOM 715 O O . ASN A 1 86 ? -1.176 -1.878 12.360 1.00 83.75 86 ASN A O 1
ATOM 719 N N . LEU A 1 87 ? -0.256 -0.135 13.451 1.00 85.75 87 LEU A N 1
ATOM 720 C CA . LEU A 1 87 ? -1.369 0.792 13.215 1.00 85.75 87 LEU A CA 1
ATOM 721 C C . LEU A 1 87 ? -1.780 0.861 11.738 1.00 85.75 87 LEU A C 1
ATOM 723 O O . LEU A 1 87 ? -2.969 0.867 11.437 1.00 85.75 87 LEU A O 1
ATOM 727 N N . VAL A 1 88 ? -0.821 0.891 10.807 1.00 89.50 88 VAL A N 1
ATOM 728 C CA . VAL A 1 88 ? -1.120 1.007 9.368 1.00 89.50 88 VAL A CA 1
ATOM 729 C C . VAL A 1 88 ? -1.917 -0.198 8.873 1.00 89.50 88 VAL A C 1
ATOM 731 O O . VAL A 1 88 ? -2.849 -0.037 8.085 1.00 89.50 88 VAL A O 1
ATOM 734 N N . MET A 1 89 ? -1.587 -1.401 9.344 1.00 89.19 89 MET A N 1
ATOM 735 C CA . MET A 1 89 ? -2.336 -2.603 8.983 1.00 89.19 89 MET A CA 1
ATOM 736 C C . MET A 1 89 ? -3.747 -2.595 9.568 1.00 89.19 89 MET A C 1
ATOM 738 O O . MET A 1 89 ? -4.687 -2.956 8.866 1.00 89.19 89 MET A O 1
ATOM 742 N N . GLU A 1 90 ? -3.920 -2.126 10.801 1.00 87.12 90 GLU A N 1
ATOM 743 C CA . GLU A 1 90 ? -5.243 -2.039 11.430 1.00 87.12 90 GLU A CA 1
ATOM 744 C C . GLU A 1 90 ? -6.137 -0.983 10.772 1.00 87.12 90 GLU A C 1
ATOM 746 O O . GLU A 1 90 ? -7.323 -1.226 10.544 1.00 87.12 90 GLU A O 1
ATOM 751 N N . LEU A 1 91 ? -5.570 0.152 10.351 1.00 92.25 91 LEU A N 1
ATOM 752 C CA . LEU A 1 91 ? -6.297 1.144 9.554 1.00 92.25 91 LEU A CA 1
ATOM 753 C C . LEU A 1 91 ? -6.724 0.563 8.196 1.00 92.25 91 LEU A C 1
ATOM 755 O O . LEU A 1 91 ? -7.868 0.754 7.786 1.00 92.25 91 LEU A O 1
ATOM 759 N N . LYS A 1 92 ? -5.854 -0.213 7.527 1.00 93.25 92 LYS A N 1
ATOM 760 C CA . LYS A 1 92 ? -6.205 -0.916 6.278 1.00 93.25 92 LYS A CA 1
ATOM 761 C C . LYS A 1 92 ? -7.334 -1.927 6.486 1.00 93.25 92 LYS A C 1
ATOM 763 O O . LYS A 1 92 ? -8.279 -1.946 5.701 1.00 93.25 92 LYS A O 1
ATOM 768 N N . LYS A 1 93 ? -7.267 -2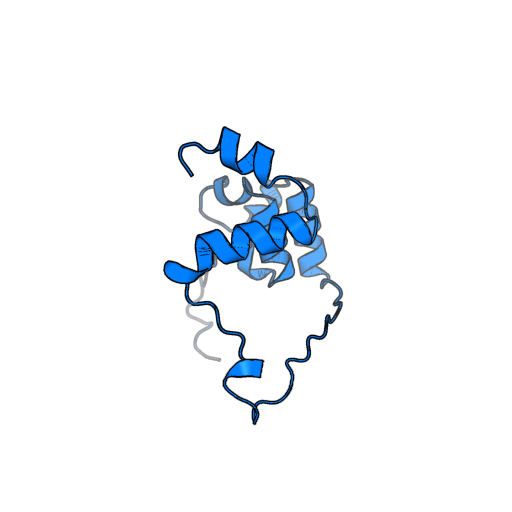.735 7.549 1.00 89.94 93 LYS A N 1
ATOM 769 C CA . LYS A 1 93 ? -8.329 -3.686 7.913 1.00 89.94 93 LYS A CA 1
ATOM 770 C C . LYS A 1 93 ? -9.653 -2.964 8.142 1.00 89.94 93 LYS A C 1
ATOM 772 O O . LYS A 1 93 ? -10.648 -3.354 7.545 1.00 89.94 93 LYS A O 1
ATOM 777 N N . CYS A 1 94 ? -9.643 -1.874 8.910 1.00 91.88 94 CYS A N 1
ATOM 778 C CA . CYS A 1 94 ? -10.825 -1.058 9.179 1.00 91.88 94 CYS A CA 1
ATOM 779 C C . CYS A 1 94 ? -11.473 -0.513 7.896 1.00 91.88 94 CYS A C 1
ATOM 781 O O . CYS A 1 94 ? -12.697 -0.567 7.761 1.00 91.88 94 CYS A O 1
ATOM 783 N N . CYS A 1 95 ? -10.671 -0.009 6.951 1.00 93.19 95 CYS A N 1
ATOM 784 C CA . CYS A 1 95 ? -11.171 0.490 5.667 1.00 93.19 95 CYS A CA 1
ATOM 785 C C . CYS A 1 95 ? -11.767 -0.620 4.792 1.00 93.19 95 CYS A C 1
ATOM 787 O O . CYS A 1 95 ? -12.762 -0.376 4.116 1.00 93.19 95 CYS A O 1
ATOM 789 N N . ASN A 1 96 ? -11.200 -1.830 4.833 1.00 92.31 96 ASN A N 1
ATOM 790 C CA . ASN A 1 96 ? -11.730 -2.974 4.092 1.00 92.31 96 ASN A CA 1
ATOM 791 C C . ASN A 1 96 ? -13.044 -3.474 4.705 1.00 92.31 96 ASN A C 1
ATOM 793 O O . ASN A 1 96 ? -14.043 -3.595 4.003 1.00 92.31 96 ASN A O 1
ATOM 797 N N . HIS A 1 97 ? -13.052 -3.759 6.011 1.00 89.88 97 HIS A N 1
ATOM 798 C CA . HIS A 1 97 ? -14.249 -4.149 6.752 1.00 89.88 97 HIS A CA 1
ATOM 799 C C . HIS A 1 97 ? -14.017 -4.058 8.271 1.00 89.88 97 HIS A C 1
ATOM 801 O O . HIS A 1 97 ? -13.000 -4.525 8.783 1.00 89.88 97 HIS A O 1
ATOM 807 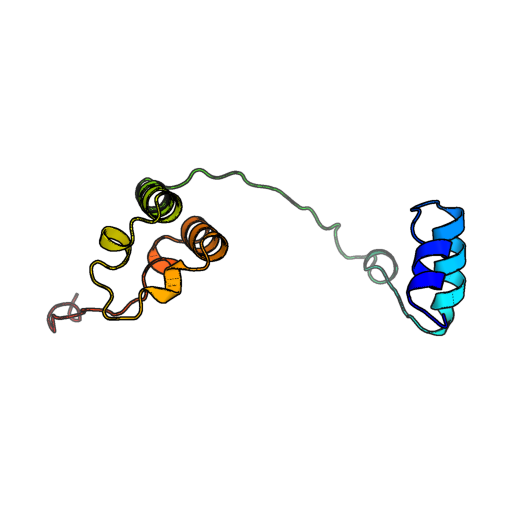N N . SER A 1 98 ? -14.979 -3.515 9.025 1.00 85.44 98 SER A N 1
ATOM 808 C CA . SER A 1 98 ? -14.863 -3.320 10.484 1.00 85.44 98 SER A CA 1
ATOM 809 C C . SER A 1 98 ? -14.624 -4.621 11.259 1.00 85.44 98 SER A C 1
ATOM 811 O O . SER A 1 98 ? -13.910 -4.614 12.261 1.00 85.44 98 SER A O 1
ATOM 813 N N . SER A 1 99 ? -15.169 -5.746 10.787 1.00 82.94 99 SER A N 1
ATOM 814 C CA . SER A 1 99 ? -14.969 -7.051 11.427 1.00 82.94 99 SER A CA 1
ATOM 815 C C . SER A 1 99 ? -13.538 -7.575 11.329 1.00 82.94 99 SER A C 1
ATOM 817 O O . SER A 1 99 ? -13.176 -8.418 12.127 1.00 82.94 99 SER A O 1
ATOM 819 N N . LEU A 1 100 ? -12.696 -7.064 10.423 1.00 84.50 100 LEU A N 1
ATOM 820 C CA . LEU A 1 100 ? -11.288 -7.477 10.335 1.00 84.50 100 LEU A CA 1
ATOM 821 C C . LEU A 1 100 ? -10.421 -6.865 11.445 1.00 84.50 100 LEU A C 1
ATOM 823 O O . LEU A 1 100 ? -9.314 -7.339 11.686 1.00 84.50 100 LEU A O 1
ATOM 827 N N . VAL A 1 101 ? -10.913 -5.810 12.103 1.00 79.06 101 VAL A N 1
ATOM 828 C CA . VAL A 1 101 ? -10.252 -5.158 13.247 1.00 79.06 101 VAL A CA 1
ATOM 829 C C . VAL A 1 101 ? -10.424 -5.988 14.527 1.00 79.06 101 VAL A C 1
ATOM 831 O O . VAL A 1 101 ? -9.619 -5.883 15.448 1.00 79.06 101 VAL A O 1
ATOM 834 N N . ARG A 1 102 ? -11.460 -6.835 14.600 1.00 70.69 102 ARG A N 1
ATOM 835 C CA . ARG A 1 102 ? -11.696 -7.751 15.722 1.00 70.69 102 ARG A CA 1
ATOM 836 C C . ARG A 1 102 ? -11.433 -9.182 15.269 1.00 70.69 102 ARG A C 1
ATOM 838 O O . ARG A 1 102 ? -11.949 -9.605 14.247 1.00 70.69 102 ARG A O 1
ATOM 845 N N . SER A 1 103 ? -10.668 -9.956 16.032 1.00 58.72 103 SER A N 1
ATOM 846 C CA . SER A 1 103 ? -10.655 -11.403 15.799 1.00 58.72 103 SER A CA 1
ATOM 847 C C . SER A 1 103 ? -12.046 -11.940 16.146 1.00 58.72 103 SER A C 1
ATOM 849 O O . SER A 1 103 ? -12.560 -11.619 17.219 1.00 58.72 103 SER A O 1
ATOM 851 N N . TYR A 1 104 ? -12.672 -12.704 15.246 1.00 48.72 104 TYR A N 1
ATOM 852 C CA . TYR A 1 104 ? -13.864 -13.485 15.577 1.00 48.72 104 TYR A CA 1
ATOM 853 C C . TYR A 1 104 ? -13.449 -14.606 16.532 1.00 48.72 104 TYR A C 1
ATOM 855 O O . TYR A 1 104 ? -13.294 -15.751 16.125 1.00 48.72 104 TYR A O 1
ATOM 863 N N . ASP A 1 105 ? -13.299 -14.285 17.811 1.00 48.03 105 ASP A N 1
ATOM 864 C CA . ASP A 1 105 ? -13.693 -15.245 18.827 1.00 48.03 105 ASP A CA 1
ATOM 865 C C . ASP A 1 105 ? -15.195 -15.048 18.970 1.00 48.03 105 ASP A C 1
ATOM 867 O O . ASP A 1 105 ? -15.672 -14.169 19.690 1.00 48.03 105 ASP A O 1
ATOM 871 N N . GLN A 1 106 ? -15.951 -15.807 18.180 1.00 44.31 106 GLN A N 1
ATOM 872 C CA . GLN A 1 106 ? -17.362 -16.013 18.447 1.00 44.31 106 GLN A CA 1
ATOM 873 C C . GLN A 1 106 ? -17.488 -16.486 19.900 1.00 44.31 106 GLN A C 1
ATOM 875 O O . GLN A 1 106 ? -17.327 -17.665 20.197 1.00 44.31 106 GLN A O 1
ATOM 880 N N . ALA A 1 107 ? -17.848 -15.586 20.809 1.00 44.59 107 ALA A N 1
ATOM 881 C CA . ALA A 1 107 ? -18.770 -15.960 21.863 1.00 44.59 107 ALA A CA 1
ATOM 882 C C . ALA A 1 107 ? -20.149 -16.126 21.204 1.00 44.59 107 ALA A C 1
ATOM 884 O O . ALA A 1 107 ? -21.053 -15.327 21.420 1.00 44.59 107 ALA A O 1
ATOM 885 N N . GLU A 1 108 ? -20.310 -17.155 20.366 1.00 45.72 108 GLU A N 1
ATOM 886 C CA . GLU A 1 108 ? -21.621 -17.785 20.223 1.00 45.72 108 GLU A CA 1
ATOM 887 C C . GLU A 1 108 ? -21.841 -18.634 21.477 1.00 45.72 108 GLU A C 1
ATOM 889 O O . GLU A 1 108 ? -21.817 -19.862 21.458 1.00 45.72 108 GLU A O 1
ATOM 894 N N . GLU A 1 109 ? -22.000 -17.959 22.614 1.00 48.25 109 GLU A N 1
ATOM 895 C CA . GLU A 1 109 ? -22.608 -18.560 23.792 1.00 48.25 109 GLU A CA 1
ATOM 896 C C . GLU A 1 109 ? -24.121 -18.451 23.616 1.00 48.25 109 GLU A C 1
ATOM 898 O O . GLU A 1 109 ? -24.760 -17.482 24.015 1.00 48.25 109 GLU A O 1
ATOM 903 N N . GLY A 1 110 ? -24.683 -19.455 22.952 1.00 40.91 110 GLY A N 1
ATOM 904 C CA . GLY A 1 110 ? -26.121 -19.640 22.859 1.00 40.91 110 GLY A CA 1
ATOM 905 C C . GLY A 1 110 ? -26.463 -20.734 21.865 1.00 40.91 110 GLY A C 1
ATOM 906 O O . GLY A 1 110 ? -26.505 -20.490 20.664 1.00 40.91 110 GLY A O 1
ATOM 907 N N . ALA A 1 111 ? -26.761 -21.935 22.361 1.00 47.50 111 ALA A N 1
ATOM 908 C CA . ALA A 1 111 ? -27.288 -23.034 21.547 1.00 47.50 111 ALA A CA 1
ATOM 909 C C . ALA A 1 111 ? -28.597 -22.675 20.796 1.00 47.50 111 ALA A C 1
ATOM 911 O O . ALA A 1 111 ? -28.993 -23.404 19.892 1.00 47.50 111 ALA A O 1
ATOM 912 N N . ASP A 1 112 ? -29.228 -21.545 21.135 1.00 49.66 112 ASP A N 1
ATOM 913 C CA . ASP A 1 112 ? -30.484 -21.033 20.573 1.00 49.66 112 ASP A CA 1
ATOM 914 C C . ASP A 1 112 ? -30.340 -20.353 19.193 1.00 49.66 112 ASP A C 1
ATOM 916 O O . ASP A 1 112 ? -31.291 -20.289 18.423 1.00 49.66 112 ASP A O 1
ATOM 920 N N . ALA A 1 113 ? -29.145 -19.880 18.815 1.00 45.75 113 ALA A N 1
ATOM 921 C CA . ALA A 1 113 ? -28.962 -19.140 17.556 1.00 45.75 113 ALA A CA 1
ATOM 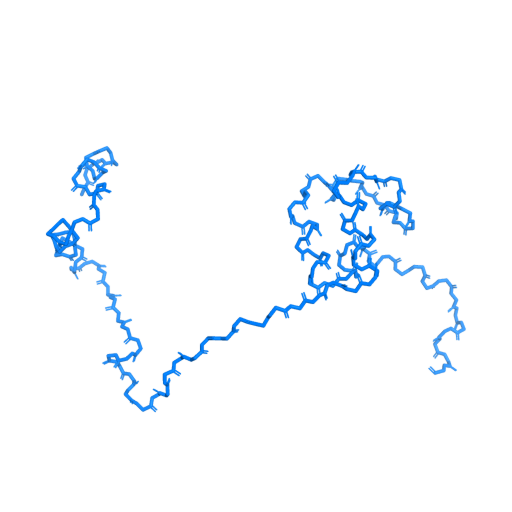922 C C . ALA A 1 113 ? -28.908 -20.033 16.297 1.00 45.75 113 ALA A C 1
ATOM 924 O O . ALA A 1 113 ? -28.837 -19.529 15.181 1.00 45.75 113 ALA A O 1
ATOM 925 N N . ARG A 1 114 ? -28.934 -21.363 16.460 1.00 43.16 114 ARG A N 1
ATOM 926 C CA . ARG A 1 114 ? -28.865 -22.337 15.353 1.00 43.16 114 ARG A CA 1
ATOM 927 C C . ARG A 1 114 ? -30.231 -22.782 14.823 1.00 43.16 114 ARG A C 1
ATOM 929 O O . ARG A 1 114 ? -30.273 -23.643 13.949 1.00 43.16 114 ARG A O 1
ATOM 936 N N . LEU A 1 115 ? -31.328 -22.238 15.353 1.00 42.78 115 LEU A N 1
ATOM 937 C CA . LEU A 1 115 ? -32.698 -22.645 15.017 1.00 42.78 115 LEU A CA 1
ATOM 938 C C . LEU A 1 115 ? -33.582 -21.496 14.503 1.00 42.78 115 LEU A C 1
ATOM 940 O O . LEU A 1 115 ? -34.788 -21.497 14.751 1.00 42.78 115 LEU A O 1
ATOM 944 N N . GLN A 1 116 ? -33.014 -20.548 13.753 1.00 37.56 116 GLN A N 1
ATOM 945 C CA . GLN A 1 116 ? -33.786 -19.615 12.921 1.00 37.56 116 GLN A CA 1
ATOM 946 C C . GLN A 1 116 ? -33.161 -19.451 11.539 1.00 37.56 116 GLN A C 1
ATOM 948 O O . GLN A 1 116 ? -31.917 -19.348 11.465 1.00 37.56 116 GLN A O 1
#

Mean predicted aligned error: 11.1 Å

Secondary structure (DSSP, 8-state):
---HHHHHHHHSS--HHHHHHHHHHHTTT-----HHHH-TTSPPPP------PPPHHHHHHHHHHHTT-HHHHSTT--S-GGGGG-HHHHHHHHHH-GGGGS--------GGGG--